Protein AF-A0A1B7N3U7-F1 (afdb_monomer_lite)

Structure (mmCIF, N/CA/C/O backbone):
data_AF-A0A1B7N3U7-F1
#
_entry.id   AF-A0A1B7N3U7-F1
#
loop_
_atom_site.group_PDB
_atom_site.id
_atom_site.type_symbol
_atom_site.label_atom_id
_atom_site.label_alt_id
_atom_site.label_comp_id
_atom_site.label_asym_id
_atom_site.label_entity_id
_atom_site.label_seq_id
_atom_site.pdbx_PDB_ins_code
_atom_site.Cartn_x
_atom_site.Cartn_y
_atom_site.Cartn_z
_atom_site.occupancy
_atom_site.B_iso_or_equiv
_atom_site.auth_seq_id
_atom_site.auth_comp_id
_atom_site.auth_asym_id
_atom_site.auth_atom_id
_atom_site.pdbx_PDB_model_num
ATOM 1 N N . MET A 1 1 ? -20.678 14.895 -24.751 1.00 50.34 1 MET A N 1
ATOM 2 C CA . MET A 1 1 ? -19.233 15.095 -25.017 1.00 50.34 1 MET A CA 1
ATOM 3 C C . MET A 1 1 ? -18.336 14.911 -23.778 1.00 50.34 1 MET A C 1
ATOM 5 O O . MET A 1 1 ? -17.216 14.457 -23.942 1.00 50.34 1 MET A O 1
ATOM 9 N N . LEU A 1 2 ? -18.814 15.131 -22.540 1.00 50.00 2 LEU A N 1
ATOM 10 C CA . LEU A 1 2 ? -18.046 14.886 -21.295 1.00 50.00 2 LEU A CA 1
ATOM 11 C C . LEU A 1 2 ? -17.820 13.399 -20.947 1.00 50.00 2 LEU A C 1
ATOM 13 O O . LEU A 1 2 ? -16.786 13.043 -20.393 1.00 50.00 2 LEU A O 1
ATOM 17 N N . ALA A 1 3 ? -18.751 12.510 -21.310 1.00 48.59 3 ALA A N 1
ATOM 18 C CA . ALA A 1 3 ? -18.651 11.084 -20.983 1.00 48.59 3 ALA A CA 1
ATOM 19 C C . ALA A 1 3 ? -17.492 10.360 -21.701 1.00 48.59 3 ALA A C 1
ATOM 21 O O . ALA A 1 3 ? -16.955 9.392 -21.172 1.00 48.59 3 ALA A O 1
ATOM 22 N N . ALA A 1 4 ? -17.079 10.828 -22.886 1.00 53.59 4 ALA A N 1
ATOM 23 C CA . ALA A 1 4 ? -15.960 10.245 -23.629 1.00 53.59 4 ALA A CA 1
ATOM 24 C C . ALA A 1 4 ? -14.599 10.637 -23.023 1.00 53.59 4 ALA A C 1
ATOM 26 O O . ALA A 1 4 ? -13.737 9.775 -22.884 1.00 53.59 4 ALA A O 1
ATOM 27 N N . LEU A 1 5 ? -14.440 11.891 -22.575 1.00 51.34 5 LEU A N 1
ATOM 28 C CA . LEU A 1 5 ? -13.245 12.336 -21.844 1.00 51.34 5 LEU A CA 1
ATOM 29 C C . LEU A 1 5 ? -13.172 11.737 -20.432 1.00 51.34 5 LEU A C 1
ATOM 31 O O . LEU A 1 5 ? -12.117 11.304 -19.990 1.00 51.34 5 LEU A O 1
ATOM 35 N N . ALA A 1 6 ? -14.296 11.644 -19.719 1.00 52.03 6 ALA A N 1
ATOM 36 C CA . ALA A 1 6 ? -14.312 10.987 -18.412 1.00 52.03 6 ALA A CA 1
ATOM 37 C C . ALA A 1 6 ? -13.951 9.491 -18.524 1.00 52.03 6 ALA A C 1
ATOM 39 O O . ALA A 1 6 ? -13.267 8.946 -17.655 1.00 52.03 6 ALA A O 1
ATOM 40 N N . ARG A 1 7 ? -14.352 8.829 -19.623 1.00 53.47 7 ARG A N 1
ATOM 41 C CA . ARG A 1 7 ? -13.934 7.455 -19.943 1.00 53.47 7 ARG A CA 1
ATOM 42 C C . ARG A 1 7 ? -12.440 7.352 -20.225 1.00 53.47 7 ARG A C 1
ATOM 44 O O . ARG A 1 7 ? -11.850 6.379 -19.771 1.00 53.47 7 ARG A O 1
ATOM 51 N N . THR A 1 8 ? -11.819 8.323 -20.899 1.00 53.91 8 THR A N 1
ATOM 52 C CA . THR A 1 8 ? -10.359 8.320 -21.068 1.00 53.91 8 THR A CA 1
ATOM 53 C C . THR A 1 8 ? -9.656 8.572 -19.737 1.00 53.91 8 THR A C 1
ATOM 55 O O . THR A 1 8 ? -8.782 7.793 -19.385 1.00 53.91 8 THR A O 1
ATOM 58 N N . CYS A 1 9 ? -10.091 9.532 -18.913 1.00 55.44 9 CYS A N 1
ATOM 59 C CA . CYS A 1 9 ? -9.531 9.742 -17.568 1.00 55.44 9 CYS A CA 1
ATOM 60 C C . CYS A 1 9 ? -9.623 8.490 -16.677 1.00 55.44 9 CYS A C 1
ATOM 62 O O . CYS A 1 9 ? -8.694 8.206 -15.923 1.00 55.44 9 CYS A O 1
ATOM 64 N N . ARG A 1 10 ? -10.704 7.704 -16.783 1.00 59.03 10 ARG A N 1
ATOM 65 C CA . ARG A 1 10 ? -10.826 6.417 -16.080 1.00 59.03 10 ARG A CA 1
ATOM 66 C C . ARG A 1 10 ? -9.948 5.327 -16.703 1.00 59.03 10 ARG A C 1
ATOM 68 O O . ARG A 1 10 ? -9.304 4.599 -15.959 1.00 59.03 10 ARG A O 1
ATOM 75 N N . ALA A 1 11 ? -9.875 5.256 -18.032 1.00 64.31 11 ALA A N 1
ATOM 76 C CA . ALA A 1 11 ? -9.010 4.316 -18.748 1.00 64.31 11 ALA A CA 1
ATOM 77 C C . ALA A 1 11 ? -7.513 4.594 -18.526 1.00 64.31 11 ALA A C 1
ATOM 79 O O . ALA A 1 11 ? -6.715 3.669 -18.584 1.00 64.31 11 ALA A O 1
ATOM 80 N N . PHE A 1 12 ? -7.132 5.839 -18.226 1.00 64.12 12 PHE A N 1
ATOM 81 C CA . PHE A 1 12 ? -5.772 6.205 -17.825 1.00 64.12 12 PHE A CA 1
ATOM 82 C C . PHE A 1 12 ? -5.513 5.998 -16.331 1.00 64.12 12 PHE A C 1
ATOM 84 O O . PHE A 1 12 ? -4.362 5.838 -15.937 1.00 64.12 12 PHE A O 1
ATOM 91 N N . LYS A 1 13 ? -6.557 5.967 -15.493 1.00 71.50 13 LYS A N 1
ATOM 92 C CA . LYS A 1 13 ? -6.416 5.816 -14.039 1.00 71.50 13 LYS A CA 1
ATOM 93 C C . LYS A 1 13 ? -5.778 4.480 -13.667 1.00 71.50 13 LYS A C 1
ATOM 95 O O . LYS A 1 13 ? -4.855 4.460 -12.864 1.00 71.50 13 LYS A O 1
ATOM 100 N N . GLU A 1 14 ? -6.253 3.382 -14.243 1.00 74.19 14 GLU A N 1
ATOM 101 C CA . GLU A 1 14 ? -5.734 2.041 -13.944 1.00 74.19 14 GLU A CA 1
ATOM 102 C C . GLU A 1 14 ? -4.262 1.853 -14.359 1.00 74.19 14 GLU A C 1
ATOM 104 O O . GLU A 1 14 ? -3.464 1.528 -13.482 1.00 74.19 14 GLU A O 1
ATOM 109 N N . PRO A 1 15 ? -3.835 2.151 -15.605 1.00 76.25 15 PRO A N 1
ATOM 110 C CA . PRO A 1 15 ? -2.427 2.030 -15.994 1.00 76.25 15 PRO A CA 1
ATOM 111 C C . PRO A 1 15 ? -1.514 3.054 -15.299 1.00 76.25 15 PRO A C 1
ATOM 113 O O . PRO A 1 15 ? -0.330 2.778 -15.079 1.00 76.25 15 PRO A O 1
ATOM 116 N N . ALA A 1 16 ? -2.036 4.227 -14.917 1.00 78.38 16 ALA A N 1
ATOM 117 C CA . ALA A 1 16 ? -1.291 5.187 -14.106 1.00 78.38 16 ALA A CA 1
ATOM 118 C C . ALA A 1 16 ? -1.066 4.665 -12.681 1.00 78.38 16 ALA A C 1
ATOM 120 O O . ALA A 1 16 ? 0.044 4.779 -12.168 1.00 78.38 16 ALA A O 1
ATOM 121 N N . LEU A 1 17 ? -2.080 4.047 -12.064 1.00 79.19 17 LEU A N 1
ATOM 122 C CA . LEU A 1 17 ? -1.938 3.382 -10.768 1.00 79.19 17 LEU A CA 1
ATOM 123 C C . LEU A 1 17 ? -0.986 2.190 -10.862 1.00 79.19 17 LEU A C 1
ATOM 125 O O . LEU A 1 17 ? -0.112 2.069 -10.011 1.00 79.19 17 LEU A O 1
ATOM 129 N N . ASP A 1 18 ? -1.073 1.363 -11.905 1.00 81.38 18 ASP A N 1
ATOM 130 C CA . ASP A 1 18 ? -0.090 0.296 -12.124 1.00 81.38 18 ASP A CA 1
ATOM 131 C C . ASP A 1 18 ? 1.327 0.853 -12.182 1.00 81.38 18 ASP A C 1
ATOM 133 O O . ASP A 1 18 ? 2.218 0.317 -11.540 1.00 81.38 18 ASP A O 1
ATOM 137 N N . THR A 1 19 ? 1.549 1.957 -12.894 1.00 81.19 19 THR A N 1
ATOM 138 C CA . THR A 1 19 ? 2.882 2.566 -12.995 1.00 81.19 19 THR A CA 1
ATOM 139 C C . THR A 1 19 ? 3.346 3.165 -11.665 1.00 81.19 19 THR A C 1
ATOM 141 O O . THR A 1 19 ? 4.497 2.958 -11.283 1.00 81.19 19 THR A O 1
ATOM 144 N N . LEU A 1 20 ? 2.457 3.857 -10.946 1.00 82.38 20 LEU A N 1
ATOM 145 C CA . LEU A 1 20 ? 2.748 4.490 -9.657 1.00 82.38 20 LEU A CA 1
ATOM 146 C C . LEU A 1 20 ? 3.080 3.456 -8.573 1.00 82.38 20 LEU A C 1
ATOM 148 O O . LEU A 1 20 ? 4.008 3.651 -7.795 1.00 82.38 20 LEU A O 1
ATOM 152 N N . TRP A 1 21 ? 2.334 2.351 -8.540 1.00 84.06 21 TRP A N 1
ATOM 153 C CA . TRP A 1 21 ? 2.470 1.304 -7.529 1.00 84.06 21 TRP A CA 1
ATOM 154 C C . TRP A 1 21 ? 3.439 0.191 -7.935 1.00 84.06 21 TRP A C 1
ATOM 156 O O . TRP A 1 21 ? 3.876 -0.566 -7.077 1.00 84.06 21 TRP A O 1
ATOM 166 N N . LYS A 1 22 ? 3.845 0.093 -9.210 1.00 84.94 22 LYS A N 1
ATOM 167 C CA . LYS A 1 22 ? 4.801 -0.926 -9.682 1.00 84.94 22 LYS A CA 1
ATOM 168 C C . LYS A 1 22 ? 6.117 -0.892 -8.913 1.00 84.94 22 LYS A C 1
ATOM 170 O O . LYS A 1 22 ? 6.657 -1.964 -8.633 1.00 84.94 22 LYS A O 1
ATOM 175 N N . ASN A 1 23 ? 6.631 0.301 -8.615 1.00 83.69 23 ASN A N 1
ATOM 176 C CA . ASN A 1 23 ? 7.865 0.496 -7.859 1.00 83.69 23 ASN A CA 1
ATOM 177 C C . ASN A 1 23 ? 7.630 1.472 -6.707 1.00 83.69 23 ASN A C 1
ATOM 179 O O . ASN A 1 23 ? 7.617 2.684 -6.923 1.00 83.69 23 ASN A O 1
ATOM 183 N N . ILE A 1 24 ? 7.467 0.941 -5.498 1.00 83.81 24 ILE A N 1
ATOM 184 C CA . ILE A 1 24 ? 7.247 1.752 -4.300 1.00 83.81 24 ILE A CA 1
ATOM 185 C C . ILE A 1 24 ? 8.504 1.842 -3.443 1.00 83.81 24 ILE A C 1
ATOM 187 O O . ILE A 1 24 ? 9.304 0.907 -3.367 1.00 83.81 24 ILE A O 1
ATOM 191 N N . TYR A 1 25 ? 8.653 2.983 -2.774 1.00 80.62 25 TYR A N 1
ATOM 192 C CA . TYR A 1 25 ? 9.719 3.217 -1.813 1.00 80.62 25 TYR A CA 1
ATOM 193 C C . TYR A 1 25 ? 9.135 3.256 -0.395 1.00 80.62 25 TYR A C 1
ATOM 195 O O . TYR A 1 25 ? 8.353 4.148 -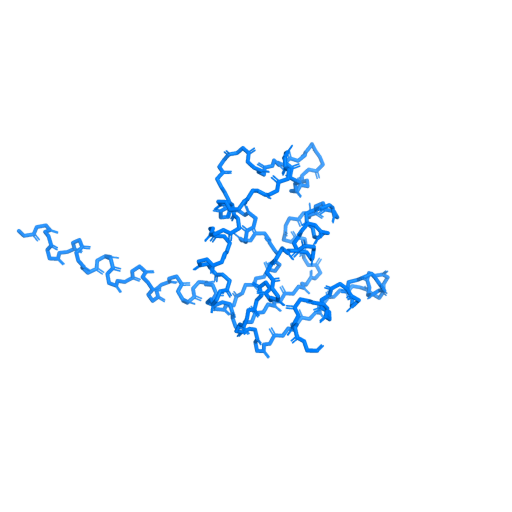0.062 1.00 80.62 25 TYR A O 1
ATOM 203 N N . GLY A 1 26 ? 9.500 2.276 0.431 1.00 77.38 26 GLY A N 1
ATOM 204 C CA . GLY A 1 26 ? 8.977 2.101 1.786 1.00 77.38 26 GLY A CA 1
ATOM 205 C C . GLY A 1 26 ? 7.486 1.736 1.847 1.00 77.38 26 GLY A C 1
ATOM 206 O O . GLY A 1 26 ? 6.834 1.485 0.837 1.00 77.38 26 GLY A O 1
ATOM 207 N N . PHE A 1 27 ? 6.936 1.710 3.065 1.00 75.31 27 PHE A N 1
ATOM 208 C CA . PHE A 1 27 ? 5.513 1.424 3.317 1.00 75.31 27 PHE A CA 1
ATOM 209 C C . PHE A 1 27 ? 4.643 2.685 3.407 1.00 75.31 27 PHE A C 1
ATOM 211 O O . PHE A 1 27 ? 3.422 2.587 3.500 1.00 75.31 27 PHE A O 1
ATOM 218 N N . GLU A 1 28 ? 5.249 3.873 3.349 1.00 76.69 28 GLU A N 1
ATOM 219 C CA . GLU A 1 28 ? 4.548 5.159 3.373 1.00 76.69 28 GLU A CA 1
ATOM 220 C C . GLU A 1 28 ? 3.398 5.259 2.352 1.00 76.69 28 GLU A C 1
ATOM 222 O O . GLU A 1 28 ? 2.315 5.679 2.766 1.00 76.69 28 GLU A O 1
ATOM 227 N N . PRO A 1 29 ? 3.545 4.854 1.070 1.00 77.75 29 PRO A N 1
ATOM 228 C CA . PRO A 1 29 ? 2.438 4.943 0.117 1.00 77.75 29 PRO A CA 1
ATOM 229 C C . PRO A 1 29 ? 1.266 4.032 0.496 1.00 77.75 29 PRO A C 1
ATOM 231 O O . PRO A 1 29 ? 0.117 4.457 0.407 1.00 77.75 29 PRO A O 1
ATOM 234 N N . LEU A 1 30 ? 1.537 2.818 0.993 1.00 79.19 30 LEU A N 1
ATOM 235 C CA . LEU A 1 30 ? 0.499 1.887 1.453 1.00 79.19 30 LEU A CA 1
ATOM 236 C C . LEU A 1 30 ? -0.273 2.468 2.635 1.00 79.19 30 LEU A C 1
ATOM 238 O O . LEU A 1 30 ? -1.501 2.492 2.636 1.00 79.19 30 LEU A O 1
ATOM 242 N N . ILE A 1 31 ? 0.452 3.010 3.607 1.00 78.75 31 ILE A N 1
ATOM 243 C CA . ILE A 1 31 ? -0.127 3.627 4.797 1.00 78.75 31 ILE A CA 1
ATOM 244 C C . ILE A 1 31 ? -0.917 4.888 4.411 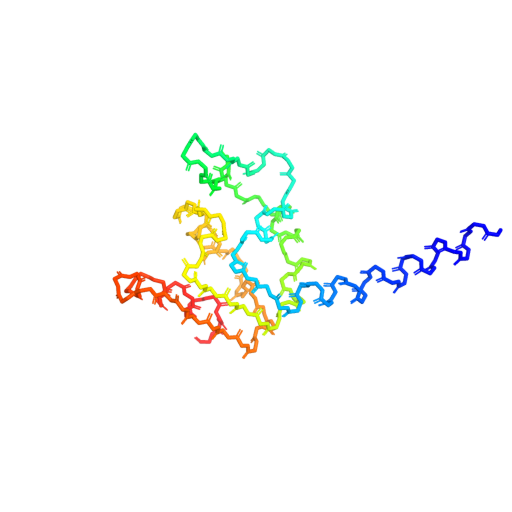1.00 78.75 31 ILE A C 1
ATOM 246 O O . ILE A 1 31 ? -2.026 5.092 4.887 1.00 78.75 31 ILE A O 1
ATOM 250 N N . SER A 1 32 ? -0.398 5.705 3.495 1.00 78.25 32 SER A N 1
ATOM 251 C CA . SER A 1 32 ? -1.065 6.932 3.034 1.00 78.25 32 SER A CA 1
ATOM 252 C C . SER A 1 32 ? -2.308 6.670 2.178 1.00 78.25 32 SER A C 1
ATOM 254 O O . SER A 1 32 ? -3.120 7.572 2.000 1.00 78.25 32 SER A O 1
ATOM 256 N N . SER A 1 33 ? -2.470 5.455 1.644 1.00 81.25 33 SER A N 1
ATOM 257 C CA . SER A 1 33 ? -3.671 5.055 0.897 1.00 81.25 33 SER A CA 1
ATOM 258 C C . SER A 1 33 ? -4.866 4.703 1.789 1.00 81.25 33 SER A C 1
ATOM 260 O O . SER A 1 33 ? -5.987 4.581 1.294 1.00 81.25 33 SER A O 1
ATOM 262 N N . LEU A 1 34 ? -4.637 4.545 3.097 1.00 82.62 34 LEU A N 1
ATOM 263 C CA . LEU A 1 34 ? -5.681 4.252 4.070 1.00 82.62 34 LEU A CA 1
ATOM 264 C C . LEU A 1 34 ? -6.561 5.481 4.338 1.00 82.62 34 LEU A C 1
ATOM 266 O O . LEU A 1 34 ? -6.089 6.616 4.247 1.00 82.62 34 LEU A O 1
ATOM 270 N N . PRO A 1 35 ? -7.841 5.273 4.692 1.00 79.19 35 PRO A N 1
ATOM 271 C CA . PRO A 1 35 ? -8.755 6.371 4.962 1.00 79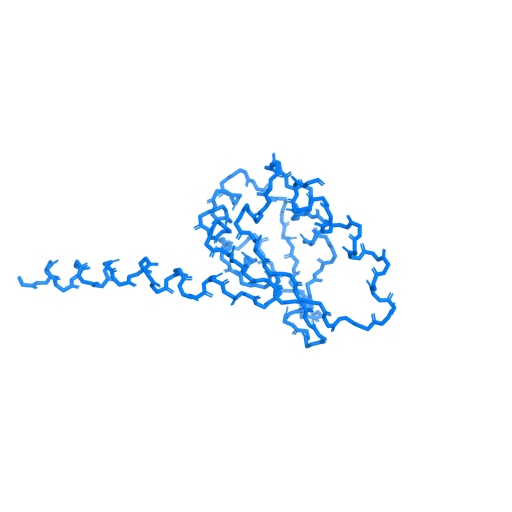.19 35 PRO A CA 1
ATOM 272 C C . PRO A 1 35 ? -8.291 7.228 6.146 1.00 79.19 35 PRO A C 1
ATOM 274 O O . PRO A 1 35 ? -7.664 6.749 7.101 1.00 79.19 35 PRO A O 1
ATOM 277 N N . GLU A 1 36 ? -8.640 8.514 6.080 1.00 74.88 36 GLU A N 1
ATOM 278 C CA . GLU A 1 36 ? -8.327 9.489 7.120 1.00 74.88 36 GLU A CA 1
ATOM 279 C C . GLU A 1 36 ? -8.863 9.006 8.476 1.00 74.88 36 GLU A C 1
ATOM 281 O O . GLU A 1 36 ? -10.006 8.563 8.598 1.00 74.88 36 GLU A O 1
ATOM 286 N N . GLY A 1 37 ? -8.003 9.028 9.494 1.00 76.38 37 GLY A N 1
ATOM 287 C CA . GLY A 1 37 ? -8.330 8.540 10.832 1.00 76.38 37 GLY A CA 1
ATOM 288 C C . GLY A 1 37 ? -7.866 7.118 11.143 1.00 76.38 37 GLY A C 1
ATOM 289 O O . GLY A 1 37 ? -7.961 6.736 12.305 1.00 76.38 37 GLY A O 1
ATOM 290 N N . VAL A 1 38 ? -7.317 6.357 10.185 1.00 83.44 38 VAL A N 1
ATOM 291 C CA . VAL A 1 38 ? -6.599 5.084 10.452 1.00 83.44 38 VAL A CA 1
ATOM 292 C C . VAL A 1 38 ? -5.120 5.326 10.750 1.00 83.44 38 VAL A C 1
ATOM 294 O O . VAL A 1 38 ? -4.516 4.646 11.579 1.00 83.44 38 VAL A O 1
ATOM 297 N N . VAL A 1 39 ? -4.544 6.331 10.098 1.00 83.19 39 VAL A N 1
ATOM 298 C CA . VAL A 1 39 ? -3.139 6.706 10.234 1.00 83.19 39 VAL A CA 1
ATOM 299 C C . VAL A 1 39 ? -3.066 8.093 10.839 1.00 83.19 39 VAL A C 1
ATOM 301 O O . VAL A 1 39 ? -3.776 9.005 10.415 1.00 83.19 39 VAL A O 1
ATOM 304 N N . LYS A 1 40 ? -2.182 8.265 11.818 1.00 84.56 40 LYS A N 1
ATOM 305 C CA . LYS A 1 40 ? -1.819 9.575 12.352 1.00 84.56 40 LYS A CA 1
ATOM 306 C C . LYS A 1 40 ? -0.318 9.780 12.274 1.00 84.56 40 LYS A C 1
ATOM 308 O O . LYS A 1 40 ? 0.465 8.838 12.390 1.00 84.56 40 LYS A O 1
ATOM 313 N N . ARG A 1 41 ? 0.078 11.041 12.140 1.00 83.06 41 ARG A N 1
ATOM 314 C CA . ARG A 1 41 ? 1.461 11.453 12.350 1.00 83.06 41 ARG A CA 1
ATOM 315 C C . ARG A 1 41 ? 1.644 11.817 13.825 1.00 83.06 41 ARG A C 1
ATOM 317 O O . ARG A 1 41 ? 0.862 12.598 14.362 1.00 83.06 41 ARG A O 1
ATOM 324 N N . THR A 1 42 ? 2.624 11.224 14.495 1.00 80.25 42 THR A N 1
ATOM 325 C CA . THR A 1 42 ? 2.980 11.576 15.874 1.00 80.25 42 THR A CA 1
ATOM 326 C C . THR A 1 42 ? 3.671 12.938 15.916 1.00 80.25 42 THR A C 1
ATOM 328 O O . THR A 1 42 ? 4.100 13.470 14.891 1.00 80.25 42 THR A O 1
ATOM 331 N N . THR A 1 43 ? 3.822 13.493 17.118 1.00 78.50 43 THR A N 1
ATOM 332 C CA . THR A 1 43 ? 4.584 14.730 17.360 1.00 78.50 43 THR A CA 1
ATOM 333 C C . THR A 1 43 ? 6.051 14.614 16.932 1.00 78.50 43 THR A C 1
ATOM 335 O O . THR A 1 43 ? 6.652 15.608 16.546 1.00 78.50 43 THR A O 1
ATOM 338 N N . GLU A 1 44 ? 6.607 13.399 16.920 1.00 77.50 44 GLU A N 1
ATOM 339 C CA . GLU A 1 44 ? 7.951 13.083 16.410 1.00 77.50 44 GLU A CA 1
ATOM 340 C C . GLU A 1 44 ? 8.010 12.960 14.874 1.00 77.50 44 GLU A C 1
ATOM 342 O O . GLU A 1 44 ? 9.038 12.582 14.312 1.00 77.50 44 GLU A O 1
ATOM 347 N N . GLY A 1 45 ? 6.901 13.211 14.173 1.00 74.19 45 GLY A N 1
ATOM 348 C CA . GLY A 1 45 ? 6.809 13.037 12.726 1.00 74.19 45 GLY A CA 1
ATOM 349 C C . GLY A 1 45 ? 6.668 11.579 12.280 1.00 74.19 45 GLY A C 1
ATOM 350 O O . GLY A 1 45 ? 6.796 11.310 11.084 1.00 74.19 45 GLY A O 1
ATOM 351 N N . LYS A 1 46 ? 6.396 10.640 13.201 1.00 79.12 46 LYS A N 1
ATOM 352 C CA . LYS A 1 46 ? 6.249 9.219 12.864 1.00 79.12 46 LYS A CA 1
ATOM 353 C C . LYS A 1 46 ? 4.859 8.881 12.347 1.00 79.12 46 LYS A C 1
ATOM 355 O O . LYS A 1 46 ? 3.882 9.357 12.911 1.00 79.12 46 LYS A O 1
ATOM 360 N N . LEU A 1 47 ? 4.737 8.044 11.319 1.00 79.75 47 LEU A N 1
ATOM 361 C CA . LEU A 1 47 ? 3.431 7.515 10.905 1.00 79.75 47 LEU A CA 1
ATOM 362 C C . LEU A 1 47 ? 3.080 6.304 11.767 1.00 79.75 47 LEU A C 1
ATOM 364 O O . LEU A 1 47 ? 3.813 5.320 11.764 1.00 79.75 47 LEU A O 1
ATOM 368 N N . THR A 1 48 ? 1.965 6.375 12.489 1.00 84.44 48 THR A N 1
ATOM 369 C CA . THR A 1 48 ? 1.478 5.304 13.365 1.00 84.44 48 THR A CA 1
ATOM 370 C C . THR A 1 48 ? -0.008 5.042 13.129 1.00 84.44 48 THR A C 1
ATOM 372 O O . THR A 1 48 ? -0.740 5.914 12.651 1.00 84.44 48 THR A O 1
ATOM 375 N N . LEU A 1 49 ? -0.465 3.838 13.465 1.00 83.38 49 LEU A N 1
ATOM 376 C CA . LEU A 1 49 ? -1.873 3.463 13.368 1.00 83.38 49 LEU A CA 1
ATOM 377 C C . LEU A 1 49 ? -2.637 3.987 14.592 1.00 83.38 49 LEU A C 1
ATOM 379 O O . LEU A 1 49 ? -2.202 3.838 15.734 1.00 83.38 49 LEU A O 1
ATOM 383 N N . THR A 1 50 ? -3.786 4.618 14.370 1.00 85.56 50 THR A N 1
ATOM 384 C CA . THR A 1 50 ? -4.698 5.057 15.444 1.00 85.56 50 THR A CA 1
ATOM 385 C C . THR A 1 50 ? -5.499 3.893 16.019 1.00 85.56 50 THR A C 1
ATOM 387 O O . THR A 1 50 ? -5.824 3.897 17.205 1.00 85.56 50 THR A O 1
ATOM 390 N N . ARG A 1 51 ? -5.812 2.907 15.172 1.00 83.75 51 ARG A N 1
ATOM 391 C CA . ARG A 1 51 ? -6.575 1.697 15.475 1.00 83.75 51 ARG A CA 1
ATOM 392 C C . ARG A 1 51 ? -6.015 0.504 14.688 1.00 83.75 51 ARG A C 1
ATOM 394 O O . ARG A 1 51 ? -5.356 0.717 13.670 1.00 83.75 51 ARG A O 1
ATOM 401 N N . PRO A 1 52 ? -6.299 -0.741 15.106 1.00 81.50 52 PRO A N 1
ATOM 402 C CA . PRO A 1 52 ? -6.004 -1.921 14.298 1.00 81.50 52 PRO A CA 1
ATOM 403 C C . PRO A 1 52 ? -6.689 -1.854 12.925 1.00 81.50 52 PRO A C 1
ATOM 405 O O . PRO A 1 52 ? -7.827 -1.384 12.821 1.00 81.50 52 PRO A O 1
ATOM 408 N N . LEU A 1 53 ? -6.004 -2.346 11.888 1.00 81.88 53 LEU A N 1
ATOM 409 C CA . LEU A 1 53 ? -6.545 -2.427 10.530 1.00 81.88 53 LEU A CA 1
ATOM 410 C C . LEU A 1 53 ? -7.729 -3.397 10.499 1.00 81.88 53 LEU A C 1
ATOM 412 O O . LEU A 1 53 ? -7.600 -4.571 10.852 1.00 81.88 53 LEU A O 1
ATOM 416 N N . SER A 1 54 ? -8.887 -2.898 10.078 1.00 84.56 54 SER A N 1
ATOM 417 C CA . SER A 1 54 ? -10.073 -3.720 9.845 1.00 84.56 54 SER A CA 1
ATOM 418 C C . SER A 1 54 ? -10.020 -4.387 8.471 1.00 84.56 54 SER A C 1
ATOM 420 O O . SER A 1 54 ? -9.248 -3.981 7.606 1.00 84.56 54 SER A O 1
ATOM 422 N N . LEU A 1 55 ? -10.873 -5.387 8.229 1.00 81.88 55 LEU A N 1
ATOM 423 C CA . LEU A 1 55 ? -10.961 -6.062 6.925 1.00 81.88 55 LEU A CA 1
ATOM 424 C C . LEU A 1 55 ? -11.187 -5.081 5.759 1.00 81.88 55 LEU A C 1
ATOM 426 O O . LEU A 1 55 ? -10.620 -5.258 4.6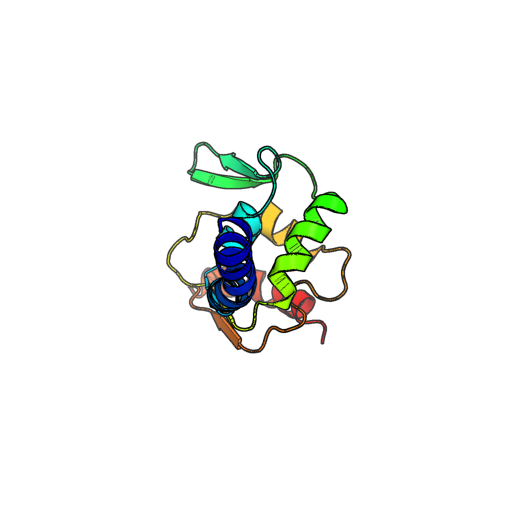87 1.00 81.88 55 LEU A O 1
ATOM 430 N N . SER A 1 56 ? -11.955 -4.010 5.973 1.00 84.12 56 SER A N 1
ATOM 431 C CA . SER A 1 56 ? -12.165 -2.968 4.962 1.00 84.12 56 SER A CA 1
ATOM 432 C C . SER A 1 56 ? -10.887 -2.193 4.634 1.00 84.12 56 SER A C 1
ATOM 434 O O . SER A 1 56 ? -10.665 -1.851 3.478 1.00 84.12 56 SER A O 1
ATOM 436 N N . ASP A 1 57 ? -10.038 -1.944 5.634 1.00 85.81 57 ASP A N 1
ATOM 437 C CA . ASP A 1 57 ? -8.748 -1.274 5.445 1.00 85.81 57 ASP A CA 1
ATOM 438 C C . ASP A 1 57 ? -7.786 -2.191 4.671 1.00 85.81 57 ASP A C 1
ATOM 440 O O . ASP A 1 57 ? -7.112 -1.755 3.736 1.00 85.81 57 ASP A O 1
ATOM 444 N N . TRP A 1 58 ? -7.796 -3.488 4.993 1.00 83.00 58 TRP A N 1
ATOM 445 C CA . TRP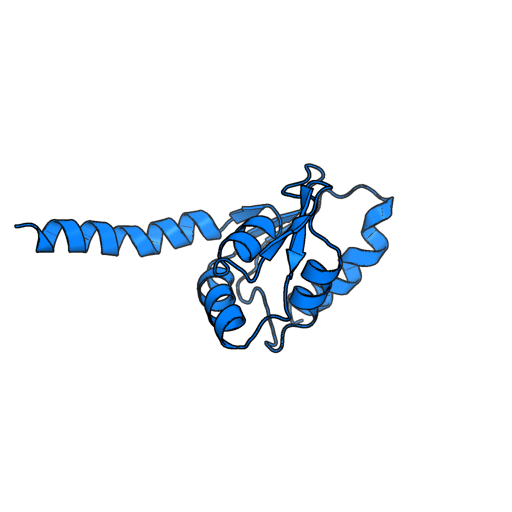 A 1 58 ? -7.045 -4.507 4.259 1.00 83.00 58 TRP A CA 1
ATOM 446 C C . TRP A 1 58 ? -7.480 -4.630 2.798 1.00 83.00 58 TRP A C 1
ATOM 448 O O . TRP A 1 58 ? -6.619 -4.727 1.932 1.00 83.00 58 TRP A O 1
ATOM 458 N N . ASN A 1 59 ? -8.777 -4.537 2.496 1.00 83.69 59 ASN A N 1
ATOM 459 C CA . ASN A 1 59 ? -9.268 -4.542 1.113 1.00 83.69 59 ASN A CA 1
ATOM 460 C C . ASN A 1 59 ? -8.773 -3.338 0.297 1.00 83.69 59 ASN A C 1
ATOM 462 O O . ASN A 1 59 ? -8.666 -3.425 -0.925 1.00 83.69 59 ASN A O 1
ATOM 466 N N . ILE A 1 60 ? -8.507 -2.196 0.939 1.00 85.25 60 ILE A N 1
ATOM 467 C CA . ILE A 1 60 ? -7.921 -1.028 0.266 1.00 85.25 60 ILE A CA 1
ATOM 468 C C . ILE A 1 60 ? -6.446 -1.294 -0.020 1.00 85.25 60 ILE A C 1
ATOM 470 O O . ILE A 1 60 ? -5.990 -1.062 -1.134 1.00 85.25 60 ILE A O 1
ATOM 474 N N . ILE A 1 61 ? -5.719 -1.831 0.960 1.00 83.00 61 ILE A N 1
ATOM 475 C CA . ILE A 1 61 ? -4.319 -2.228 0.795 1.00 83.00 61 ILE A CA 1
ATOM 476 C C . ILE A 1 61 ? -4.191 -3.248 -0.349 1.00 83.00 61 ILE A C 1
ATOM 478 O O . ILE A 1 61 ? -3.398 -3.034 -1.263 1.00 83.00 61 ILE A O 1
ATOM 482 N N . ASP A 1 62 ? -5.028 -4.286 -0.367 1.00 82.69 62 ASP A N 1
ATOM 483 C CA . ASP A 1 62 ? -5.020 -5.357 -1.375 1.00 82.69 62 ASP A CA 1
ATOM 484 C C . ASP A 1 62 ? -5.234 -4.844 -2.817 1.00 82.69 62 ASP A C 1
ATOM 486 O O . ASP A 1 62 ? -4.570 -5.272 -3.769 1.00 82.69 62 ASP A O 1
ATOM 490 N N . GLN A 1 63 ? -6.080 -3.819 -2.985 1.00 82.44 63 GLN A N 1
ATOM 491 C CA . GLN A 1 63 ? -6.302 -3.152 -4.277 1.00 82.44 63 GLN A CA 1
ATOM 492 C C . GLN A 1 63 ? -5.048 -2.489 -4.861 1.00 82.44 63 GLN A C 1
ATOM 494 O O . GLN A 1 63 ? -4.989 -2.249 -6.073 1.00 82.44 63 GLN A O 1
ATOM 499 N N . TYR A 1 64 ? -4.056 -2.175 -4.032 1.00 81.81 64 TYR A N 1
ATOM 500 C CA . TYR A 1 64 ? -2.797 -1.586 -4.479 1.00 81.81 64 TYR A CA 1
ATOM 501 C C . TYR A 1 64 ? -1.654 -2.592 -4.444 1.00 81.81 64 TYR A C 1
ATOM 503 O O . TYR A 1 64 ? -0.786 -2.559 -5.319 1.00 81.81 64 TYR A O 1
ATOM 511 N N . THR A 1 65 ? -1.650 -3.520 -3.488 1.00 82.19 65 THR A N 1
ATOM 512 C CA . THR A 1 65 ? -0.508 -4.409 -3.289 1.00 82.19 65 THR A CA 1
ATOM 513 C C . THR A 1 65 ? -0.293 -5.410 -4.407 1.00 82.19 65 THR A C 1
ATOM 515 O O . THR A 1 65 ? 0.856 -5.701 -4.739 1.00 82.19 65 THR A O 1
ATOM 518 N N . HIS A 1 66 ? -1.354 -5.874 -5.068 1.00 83.06 66 HIS A N 1
ATOM 519 C CA . HIS A 1 66 ? -1.213 -6.745 -6.238 1.00 83.06 66 HIS A CA 1
ATOM 520 C C . HIS A 1 66 ? -0.498 -6.061 -7.417 1.00 83.06 66 HIS A C 1
ATOM 522 O O . HIS A 1 66 ? -0.008 -6.745 -8.317 1.00 83.06 66 HIS A O 1
ATOM 528 N N . ARG A 1 67 ? -0.422 -4.726 -7.438 1.00 84.81 67 ARG A N 1
ATOM 529 C CA . ARG A 1 67 ? 0.258 -3.956 -8.492 1.00 84.81 67 ARG A CA 1
ATOM 530 C C . ARG A 1 67 ? 1.750 -3.793 -8.216 1.00 84.81 67 ARG A C 1
ATOM 532 O O . ARG A 1 67 ? 2.523 -3.548 -9.145 1.00 84.81 67 ARG A O 1
ATOM 539 N N . ILE A 1 68 ? 2.162 -3.962 -6.960 1.00 87.00 68 ILE A N 1
ATOM 540 C CA . ILE A 1 68 ? 3.545 -3.795 -6.526 1.00 87.00 68 ILE A CA 1
ATOM 541 C C . ILE A 1 68 ? 4.389 -4.948 -7.054 1.00 87.00 68 ILE A C 1
ATOM 543 O O . ILE A 1 68 ? 4.138 -6.115 -6.766 1.00 87.00 68 ILE A O 1
ATOM 547 N N . ARG A 1 69 ? 5.422 -4.600 -7.825 1.00 86.56 69 ARG A N 1
ATOM 548 C CA . ARG A 1 69 ? 6.410 -5.555 -8.348 1.00 86.56 69 ARG A CA 1
ATOM 549 C C . ARG A 1 69 ? 7.794 -5.330 -7.769 1.00 86.56 69 ARG A C 1
ATOM 551 O O . ARG A 1 69 ? 8.589 -6.262 -7.743 1.00 86.56 69 ARG A O 1
ATOM 558 N N . SER A 1 70 ? 8.084 -4.112 -7.336 1.00 83.75 70 SER A N 1
ATOM 559 C CA . SER A 1 70 ? 9.360 -3.735 -6.753 1.00 83.75 70 SER A CA 1
ATOM 560 C C . SER A 1 70 ? 9.124 -2.894 -5.505 1.00 83.75 70 SER A C 1
ATOM 562 O O . SER A 1 70 ? 8.377 -1.912 -5.546 1.00 83.75 70 SER A O 1
ATOM 564 N N . LEU A 1 71 ? 9.737 -3.304 -4.400 1.00 82.94 71 LEU A N 1
ATOM 565 C CA . LEU A 1 71 ? 9.735 -2.580 -3.135 1.00 82.94 71 LEU A CA 1
ATOM 566 C C . LEU A 1 71 ? 11.178 -2.244 -2.778 1.00 82.94 71 LEU A C 1
ATOM 568 O O . LEU A 1 71 ? 11.986 -3.139 -2.531 1.00 82.94 71 LEU A O 1
ATOM 572 N N . THR A 1 72 ? 11.479 -0.953 -2.704 1.00 79.56 72 THR A N 1
ATOM 573 C CA . THR A 1 72 ? 12.770 -0.466 -2.221 1.00 79.56 72 THR A CA 1
ATOM 574 C C . THR A 1 72 ? 12.594 0.097 -0.817 1.00 79.56 72 THR A C 1
ATOM 576 O O . THR A 1 72 ? 11.802 1.009 -0.604 1.00 79.56 72 THR A O 1
ATOM 579 N N . ILE A 1 73 ? 13.339 -0.415 0.159 1.00 73.62 73 ILE A N 1
ATOM 580 C CA . ILE A 1 73 ? 13.409 0.159 1.509 1.00 73.62 73 ILE A CA 1
ATOM 581 C C . ILE A 1 73 ? 14.824 0.680 1.699 1.00 73.62 73 ILE A C 1
ATOM 583 O O . ILE A 1 73 ? 15.766 -0.102 1.812 1.00 73.62 73 ILE A O 1
ATOM 587 N N . GLY A 1 74 ? 14.995 1.999 1.692 1.00 67.69 74 GLY A N 1
ATOM 588 C CA . GLY A 1 74 ? 16.315 2.610 1.804 1.00 67.69 74 GLY A CA 1
ATOM 589 C C . GLY A 1 74 ? 16.519 3.470 3.045 1.00 67.69 74 GLY A C 1
ATOM 590 O O . GLY A 1 74 ? 15.622 3.673 3.856 1.00 67.69 74 GLY A O 1
ATOM 591 N N . TYR A 1 75 ? 17.738 3.999 3.158 1.00 53.59 75 TYR A N 1
ATOM 592 C CA . TYR A 1 75 ? 18.232 4.777 4.298 1.00 53.59 75 TYR A CA 1
ATOM 593 C C . TYR A 1 75 ? 17.521 6.124 4.500 1.00 53.59 75 TYR A C 1
ATOM 595 O O . TYR A 1 75 ? 17.527 6.678 5.599 1.00 53.59 75 TYR A O 1
ATOM 603 N N . ARG A 1 76 ? 16.923 6.691 3.442 1.00 54.88 76 ARG A N 1
ATOM 604 C CA . ARG A 1 76 ? 16.138 7.925 3.571 1.00 54.88 76 ARG A CA 1
ATOM 605 C C . ARG A 1 76 ? 14.848 7.589 4.324 1.00 54.88 76 ARG A C 1
ATOM 607 O O . ARG A 1 76 ? 14.140 6.701 3.850 1.00 54.88 76 ARG A O 1
ATOM 614 N N . PRO A 1 77 ? 14.522 8.285 5.430 1.00 52.59 77 PRO A N 1
ATOM 615 C CA . PRO A 1 77 ? 13.270 8.070 6.140 1.00 52.59 77 PRO A CA 1
ATOM 616 C C . PRO A 1 77 ? 12.114 8.537 5.248 1.00 52.59 77 PRO A C 1
ATOM 618 O O . PRO A 1 77 ? 11.736 9.706 5.269 1.00 52.59 77 PRO A O 1
ATOM 621 N N . SER A 1 78 ? 11.576 7.643 4.419 1.00 56.00 78 SER A N 1
ATOM 622 C CA . SER A 1 78 ? 10.252 7.800 3.811 1.00 56.00 78 SER A CA 1
ATOM 623 C C . SER A 1 78 ? 9.234 7.612 4.928 1.00 56.00 78 SER A C 1
ATOM 625 O O . SER A 1 78 ? 8.818 6.486 5.199 1.00 56.00 78 SER A O 1
ATOM 627 N N . ALA A 1 79 ? 8.996 8.701 5.656 1.00 56.66 79 ALA A N 1
ATOM 628 C CA . ALA A 1 79 ? 8.407 8.748 6.984 1.00 56.66 79 ALA A CA 1
ATOM 629 C C . ALA A 1 79 ? 9.127 7.873 8.014 1.00 56.66 79 ALA A C 1
ATOM 631 O O . ALA A 1 79 ? 9.569 6.751 7.789 1.00 56.66 79 ALA A O 1
ATOM 632 N N . ASN A 1 80 ? 9.218 8.396 9.225 1.00 70.12 80 ASN A N 1
ATOM 633 C CA . ASN A 1 80 ? 9.621 7.605 10.371 1.00 70.12 80 ASN A CA 1
ATOM 634 C C . ASN A 1 80 ? 8.432 6.675 10.702 1.00 70.12 80 ASN A C 1
ATOM 636 O O . ASN A 1 80 ? 7.511 7.068 11.400 1.00 70.12 80 ASN A O 1
ATOM 640 N N . ILE A 1 81 ? 8.315 5.509 10.072 1.00 71.75 81 ILE A N 1
ATOM 641 C CA . ILE A 1 81 ? 7.152 4.631 10.284 1.00 71.75 81 ILE A CA 1
ATOM 642 C C . ILE A 1 81 ? 7.311 3.949 11.643 1.00 71.75 81 ILE A C 1
ATOM 644 O O . ILE A 1 81 ? 8.362 3.388 11.945 1.00 71.75 81 ILE A O 1
ATOM 648 N N . ASP A 1 82 ? 6.273 4.026 12.469 1.00 75.44 82 ASP A N 1
ATOM 649 C CA . ASP A 1 82 ? 6.235 3.377 13.775 1.00 75.44 82 ASP A CA 1
ATOM 650 C C . ASP A 1 82 ? 6.306 1.851 13.603 1.00 75.44 82 ASP A C 1
ATOM 652 O O . ASP A 1 82 ? 5.656 1.272 12.725 1.00 75.44 82 ASP A O 1
ATOM 656 N N . GLU A 1 83 ? 7.106 1.193 14.443 1.00 72.81 83 GLU A N 1
ATOM 657 C CA . GLU A 1 83 ? 7.325 -0.256 14.407 1.00 72.81 83 GLU A CA 1
ATOM 658 C C . GLU A 1 83 ? 6.014 -1.050 14.452 1.00 72.81 83 GLU A C 1
ATOM 660 O O . GLU A 1 83 ? 5.895 -2.095 13.809 1.00 72.81 83 GLU A O 1
ATOM 665 N N . ARG A 1 84 ? 4.988 -0.516 15.127 1.00 73.12 84 ARG A N 1
ATOM 666 C CA . ARG A 1 84 ? 3.668 -1.146 15.233 1.00 73.12 84 ARG A CA 1
ATOM 667 C C . ARG A 1 84 ? 2.953 -1.240 13.896 1.00 73.12 84 ARG A C 1
ATOM 669 O O . ARG A 1 84 ? 2.181 -2.171 13.684 1.00 73.12 84 ARG A O 1
ATOM 676 N N . VAL A 1 85 ? 3.197 -0.294 12.991 1.00 75.44 85 VAL A N 1
ATOM 677 C CA . VAL A 1 85 ? 2.606 -0.329 11.648 1.00 75.44 85 VAL A CA 1
ATOM 678 C C . VAL A 1 85 ? 3.240 -1.439 10.831 1.00 75.44 85 VAL A C 1
ATOM 680 O O . VAL A 1 85 ? 2.533 -2.212 10.194 1.00 75.44 85 VAL A O 1
ATOM 683 N N . VAL A 1 86 ? 4.567 -1.556 10.899 1.00 73.69 86 VAL A N 1
ATOM 684 C CA . VAL A 1 86 ? 5.299 -2.638 10.233 1.00 73.69 86 VAL A CA 1
ATOM 685 C C . VAL A 1 86 ? 4.847 -3.988 10.785 1.00 73.69 86 VAL A C 1
ATOM 687 O O . VAL A 1 86 ? 4.535 -4.887 10.011 1.00 73.69 86 VAL A O 1
ATOM 690 N N . GLN A 1 87 ? 4.719 -4.112 12.106 1.00 73.81 87 GLN A N 1
ATOM 691 C CA . GLN A 1 87 ? 4.231 -5.331 12.744 1.00 73.81 87 GLN A CA 1
ATOM 692 C C . GLN A 1 87 ? 2.808 -5.689 12.293 1.00 73.81 87 GLN A C 1
ATOM 694 O O . GLN A 1 87 ? 2.554 -6.836 11.939 1.00 73.81 87 GLN A O 1
ATOM 699 N N . ALA A 1 88 ? 1.890 -4.720 12.243 1.00 76.81 88 ALA A N 1
ATOM 700 C CA . ALA A 1 88 ? 0.527 -4.950 11.767 1.00 76.81 88 ALA A CA 1
ATOM 701 C C . ALA A 1 88 ? 0.487 -5.399 10.298 1.00 76.81 88 ALA A C 1
ATOM 703 O O . ALA A 1 88 ? -0.305 -6.272 9.953 1.00 76.81 88 ALA A O 1
ATOM 704 N N . LEU A 1 89 ? 1.357 -4.837 9.450 1.00 74.12 89 LEU A N 1
ATOM 705 C CA . LEU A 1 89 ? 1.497 -5.233 8.047 1.00 74.12 89 LEU A CA 1
ATOM 706 C C . LEU A 1 89 ? 2.005 -6.672 7.901 1.00 74.12 89 LEU A C 1
ATOM 708 O O . LEU A 1 89 ? 1.527 -7.397 7.034 1.00 74.12 89 LEU A O 1
ATOM 712 N N . VAL A 1 90 ? 2.935 -7.093 8.760 1.00 68.62 90 VAL A N 1
ATOM 713 C CA . VAL A 1 90 ? 3.494 -8.455 8.764 1.00 68.62 90 VAL A CA 1
ATOM 714 C C . VAL A 1 90 ? 2.501 -9.473 9.316 1.00 68.62 90 VAL A C 1
ATOM 716 O O . VAL A 1 90 ? 2.396 -10.578 8.797 1.00 68.62 90 VAL A O 1
ATOM 719 N N . CYS A 1 91 ? 1.727 -9.096 10.331 1.00 70.56 91 CYS A N 1
ATOM 720 C CA . CYS A 1 91 ? 0.649 -9.913 10.885 1.00 70.56 91 CYS A CA 1
ATOM 721 C C . CYS A 1 91 ? -0.637 -9.849 10.042 1.00 70.56 91 CYS A C 1
ATOM 723 O O . CYS A 1 91 ? -1.732 -10.020 10.581 1.00 70.56 91 CYS A O 1
ATOM 725 N N . THR A 1 92 ? -0.520 -9.567 8.740 1.00 70.94 92 THR A N 1
ATOM 726 C CA . THR A 1 92 ? -1.665 -9.513 7.833 1.00 70.94 92 THR A CA 1
ATOM 727 C C . THR A 1 92 ? -2.456 -10.828 7.874 1.00 70.94 92 THR A C 1
ATOM 729 O O . THR A 1 92 ? -1.864 -11.907 7.918 1.00 70.94 92 THR A O 1
ATOM 732 N N . PRO A 1 93 ? -3.799 -10.773 7.852 1.00 65.06 93 PRO A N 1
ATOM 733 C CA . PRO A 1 93 ? -4.629 -11.971 7.761 1.00 65.06 93 PRO A CA 1
ATOM 734 C C . PRO A 1 93 ? -4.541 -12.661 6.387 1.00 65.06 93 PRO A C 1
ATOM 736 O O . PRO A 1 93 ? -5.043 -13.774 6.239 1.00 65.06 93 PRO A O 1
ATOM 739 N N . SER A 1 94 ? -3.939 -12.017 5.380 1.00 64.00 94 SER A N 1
ATOM 740 C CA . SER A 1 94 ? -3.739 -12.581 4.041 1.00 64.00 94 SER A CA 1
ATOM 741 C C . SER A 1 94 ? -2.387 -13.291 3.932 1.00 64.00 94 SER A C 1
ATOM 743 O O . SER A 1 94 ? -1.385 -12.802 4.443 1.00 64.00 94 SER A O 1
ATOM 745 N N . SER A 1 95 ? -2.332 -14.419 3.220 1.00 63.66 95 SER A N 1
ATOM 746 C CA . SER A 1 95 ? -1.112 -15.231 3.071 1.00 63.66 95 SER A CA 1
ATOM 747 C C . SER A 1 95 ? 0.044 -14.524 2.350 1.00 63.66 95 SER A C 1
ATOM 749 O O . SER A 1 95 ? 1.180 -14.972 2.463 1.00 63.66 95 SER A O 1
ATOM 751 N N . ALA A 1 96 ? -0.215 -13.433 1.622 1.00 68.69 96 ALA A N 1
ATOM 752 C CA . ALA A 1 96 ? 0.829 -12.615 1.010 1.00 68.69 96 ALA A CA 1
ATOM 753 C C . ALA A 1 96 ? 0.371 -11.156 0.903 1.00 68.69 96 ALA A C 1
ATOM 755 O O . ALA A 1 96 ? -0.550 -10.840 0.151 1.00 68.69 96 ALA A O 1
ATOM 756 N N . LEU A 1 97 ? 1.034 -10.246 1.626 1.00 75.12 97 LEU A N 1
ATOM 757 C CA . LEU A 1 97 ? 0.759 -8.809 1.519 1.00 75.12 97 LEU A CA 1
ATOM 758 C C . LEU A 1 97 ? 1.098 -8.277 0.126 1.00 75.12 97 LEU A C 1
ATOM 760 O O . LEU A 1 97 ? 0.426 -7.375 -0.347 1.00 75.12 97 LEU A O 1
ATOM 764 N N . LEU A 1 98 ? 2.143 -8.812 -0.512 1.00 78.31 98 LEU A N 1
ATOM 765 C CA . LEU A 1 98 ? 2.678 -8.351 -1.795 1.00 78.31 98 LEU A CA 1
ATOM 766 C C . LEU A 1 98 ? 2.775 -9.537 -2.770 1.00 78.31 98 LEU A C 1
ATOM 768 O O . LEU A 1 98 ? 3.875 -9.995 -3.081 1.00 78.31 98 LEU A O 1
ATOM 772 N N . PRO A 1 99 ? 1.639 -10.059 -3.264 1.00 77.25 99 PRO A N 1
ATOM 773 C CA . PRO A 1 99 ? 1.598 -11.340 -3.976 1.00 77.25 99 PRO A CA 1
ATOM 774 C C . PRO A 1 99 ? 2.376 -11.341 -5.301 1.00 77.25 99 PRO A C 1
ATOM 776 O O . PRO A 1 99 ? 2.764 -12.395 -5.791 1.00 77.25 99 PRO A O 1
ATOM 779 N N . ASN A 1 100 ? 2.616 -10.165 -5.890 1.00 82.94 100 ASN A N 1
ATOM 780 C CA . ASN A 1 100 ? 3.310 -10.007 -7.170 1.00 82.94 100 ASN A CA 1
ATOM 781 C C . ASN A 1 100 ? 4.709 -9.387 -7.035 1.00 82.94 100 ASN A C 1
ATOM 783 O O . ASN A 1 100 ? 5.276 -8.936 -8.040 1.00 82.94 100 ASN A O 1
ATOM 787 N N . LEU A 1 101 ? 5.270 -9.353 -5.823 1.00 82.38 101 LEU A N 1
ATOM 788 C CA . LEU A 1 101 ? 6.595 -8.794 -5.593 1.00 82.38 101 LEU A CA 1
ATOM 789 C C . LEU A 1 101 ? 7.657 -9.631 -6.315 1.00 82.38 101 LEU A C 1
ATOM 791 O O . LEU A 1 101 ? 7.762 -10.837 -6.126 1.00 82.38 101 LEU A O 1
ATOM 795 N N . ARG A 1 102 ? 8.450 -8.975 -7.161 1.00 83.94 102 ARG A N 1
ATOM 796 C CA . ARG A 1 102 ? 9.540 -9.588 -7.936 1.00 83.94 102 ARG A CA 1
ATOM 797 C C . ARG A 1 102 ? 10.908 -9.109 -7.484 1.00 83.94 102 ARG A C 1
ATOM 799 O O . ARG A 1 102 ? 11.865 -9.868 -7.551 1.00 83.94 102 ARG A O 1
ATOM 806 N N . CYS A 1 103 ? 10.989 -7.856 -7.051 1.00 79.31 103 CYS A N 1
ATOM 807 C CA . CYS A 1 103 ? 12.221 -7.239 -6.591 1.00 79.31 103 CYS A CA 1
ATOM 808 C C . CYS A 1 103 ? 12.008 -6.657 -5.196 1.00 79.31 103 CYS A C 1
ATOM 810 O O . CYS A 1 103 ? 11.073 -5.891 -4.961 1.00 79.31 103 CYS A O 1
ATOM 812 N N . LEU A 1 104 ? 12.899 -7.009 -4.282 1.00 77.50 104 LEU A N 1
ATOM 813 C CA . LEU A 1 104 ? 12.988 -6.413 -2.961 1.00 77.50 104 LEU A CA 1
ATOM 814 C C . LEU A 1 104 ? 14.405 -5.873 -2.814 1.00 77.50 104 LEU A C 1
ATOM 816 O O . LEU A 1 104 ? 15.364 -6.641 -2.860 1.00 77.50 104 LEU A O 1
ATOM 820 N N . GLU A 1 105 ? 14.535 -4.560 -2.668 1.00 73.75 105 GLU A N 1
ATOM 821 C CA . GLU A 1 105 ? 15.833 -3.902 -2.576 1.00 73.75 105 GLU A CA 1
ATOM 822 C C . GLU A 1 105 ? 15.969 -3.175 -1.242 1.00 73.75 105 GLU A C 1
ATOM 824 O O . GLU A 1 105 ? 15.127 -2.351 -0.878 1.00 73.75 105 GLU A O 1
ATOM 829 N N . TRP A 1 106 ? 17.032 -3.486 -0.502 1.00 68.50 106 TRP A N 1
ATOM 830 C CA . TRP A 1 106 ? 17.235 -3.012 0.862 1.00 68.50 106 TRP A CA 1
ATOM 831 C C . TRP A 1 106 ? 18.553 -2.281 1.034 1.00 68.50 106 TRP A C 1
ATOM 833 O O . TRP A 1 106 ? 19.631 -2.859 0.918 1.00 68.50 106 TRP A O 1
ATOM 843 N N . TRP A 1 107 ? 18.442 -1.014 1.421 1.00 65.38 107 TRP A N 1
ATOM 844 C CA . TRP A 1 107 ? 19.567 -0.131 1.708 1.00 65.38 107 TRP A CA 1
ATOM 845 C C . TRP A 1 107 ? 19.506 0.356 3.160 1.00 65.38 107 TRP A C 1
ATOM 847 O O . TRP A 1 107 ? 19.505 1.557 3.426 1.00 65.38 107 TRP A O 1
ATOM 857 N N . LEU A 1 108 ? 19.390 -0.578 4.109 1.00 60.91 108 LEU A N 1
ATOM 858 C CA . LEU A 1 108 ? 19.413 -0.296 5.550 1.00 60.91 108 LEU A CA 1
ATOM 859 C C . LEU A 1 108 ? 20.864 -0.212 6.065 1.00 60.91 108 LEU A C 1
ATOM 861 O O . LEU A 1 108 ? 21.791 -0.739 5.453 1.00 60.91 108 LEU A O 1
ATOM 865 N N . SER A 1 109 ? 21.094 0.451 7.202 1.00 54.03 109 SER A N 1
ATOM 866 C CA . SER A 1 109 ? 22.373 0.351 7.918 1.00 54.03 109 SER A CA 1
ATOM 867 C C . SER A 1 109 ? 22.441 -0.976 8.692 1.00 54.03 109 SER A C 1
ATOM 869 O O . SER A 1 109 ? 21.412 -1.519 9.098 1.00 54.03 109 SER A O 1
ATOM 871 N N . ARG A 1 110 ? 23.653 -1.522 8.900 1.00 50.84 110 ARG A N 1
ATOM 872 C CA . ARG A 1 110 ? 23.897 -2.875 9.465 1.00 50.84 110 ARG A CA 1
ATOM 873 C C . ARG A 1 110 ? 23.173 -3.158 10.792 1.00 50.84 110 ARG A C 1
ATOM 875 O O . ARG A 1 110 ? 22.908 -4.314 11.091 1.00 50.84 110 ARG A O 1
ATOM 882 N N . SER A 1 111 ? 22.825 -2.127 11.557 1.00 50.56 111 SER A N 1
ATOM 883 C CA . SER A 1 111 ? 22.163 -2.241 12.861 1.00 50.56 111 SER A CA 1
ATOM 884 C C . SER A 1 111 ? 20.669 -2.593 12.779 1.00 50.56 111 SER A C 1
ATOM 886 O O . SER A 1 111 ? 20.132 -3.152 13.728 1.00 50.56 111 SER A O 1
ATOM 888 N N . THR A 1 112 ? 19.995 -2.306 11.658 1.00 50.28 112 THR A N 1
ATOM 889 C CA . THR A 1 112 ? 18.541 -2.529 11.479 1.00 50.28 112 THR A CA 1
ATOM 890 C C . THR A 1 112 ? 18.229 -3.830 10.725 1.00 50.28 112 THR A C 1
ATOM 892 O O . THR A 1 112 ? 17.080 -4.265 10.664 1.00 50.28 112 THR A O 1
ATOM 895 N N . PHE A 1 113 ? 19.255 -4.492 10.175 1.00 47.47 113 PHE A N 1
ATOM 896 C CA . PHE A 1 113 ? 19.120 -5.728 9.393 1.00 47.47 113 PHE A CA 1
ATOM 897 C C . PHE A 1 113 ? 18.536 -6.903 10.190 1.00 47.47 113 PHE A C 1
ATOM 899 O O . PHE A 1 113 ? 17.867 -7.753 9.608 1.00 47.47 113 PHE A O 1
ATOM 906 N N . HIS A 1 114 ? 18.761 -6.953 11.508 1.00 45.00 114 HIS A N 1
ATOM 907 C CA . HIS A 1 114 ? 18.426 -8.138 12.300 1.00 45.00 114 HIS A CA 1
ATOM 908 C C . HIS A 1 114 ? 16.922 -8.292 12.575 1.00 45.00 114 HIS A C 1
ATOM 910 O O . HIS A 1 114 ? 16.439 -9.414 12.675 1.00 45.00 114 HIS A O 1
ATOM 916 N N . CYS A 1 115 ? 16.169 -7.189 12.642 1.00 45.56 115 CYS A N 1
ATOM 917 C CA . CYS A 1 115 ? 14.720 -7.250 12.830 1.00 45.56 115 CYS A CA 1
ATOM 918 C C . CYS A 1 115 ? 13.992 -7.442 11.494 1.00 45.56 115 CYS A C 1
ATOM 920 O O . CYS A 1 115 ? 13.146 -8.318 11.377 1.00 45.56 115 CYS A O 1
ATOM 922 N N . CYS A 1 116 ? 14.326 -6.671 10.456 1.00 48.94 116 CYS A N 1
ATOM 923 C CA . CYS A 1 116 ? 13.509 -6.630 9.240 1.00 48.94 116 CYS A CA 1
ATOM 924 C C . CYS A 1 116 ? 13.578 -7.910 8.391 1.00 48.94 116 CYS A C 1
ATOM 926 O O . CYS A 1 116 ? 12.551 -8.299 7.835 1.00 48.94 116 CYS A O 1
ATOM 928 N N . ALA A 1 117 ? 14.736 -8.582 8.307 1.00 51.12 117 ALA A N 1
ATOM 929 C CA . ALA A 1 117 ? 14.924 -9.769 7.458 1.00 51.12 117 ALA A CA 1
ATOM 930 C C . ALA A 1 117 ? 13.983 -10.929 7.811 1.00 51.12 117 ALA A C 1
ATOM 932 O O . ALA A 1 117 ? 13.474 -11.599 6.916 1.00 51.12 117 ALA A O 1
ATOM 933 N N . PHE A 1 118 ? 13.689 -11.110 9.099 1.00 52.25 118 PHE A N 1
ATOM 934 C CA . PHE A 1 118 ? 12.759 -12.137 9.567 1.00 52.25 118 PHE A CA 1
ATOM 935 C C . PHE A 1 118 ? 11.302 -11.787 9.221 1.00 52.25 118 PHE A C 1
ATOM 937 O O . PHE A 1 118 ? 10.524 -12.643 8.810 1.00 52.25 118 PHE A O 1
ATOM 944 N N . TYR A 1 119 ? 10.942 -10.504 9.320 1.00 54.59 119 TYR A N 1
ATOM 945 C CA . TYR A 1 119 ? 9.579 -10.029 9.082 1.00 54.59 119 TYR A CA 1
ATOM 946 C C . TYR A 1 119 ? 9.169 -10.031 7.600 1.0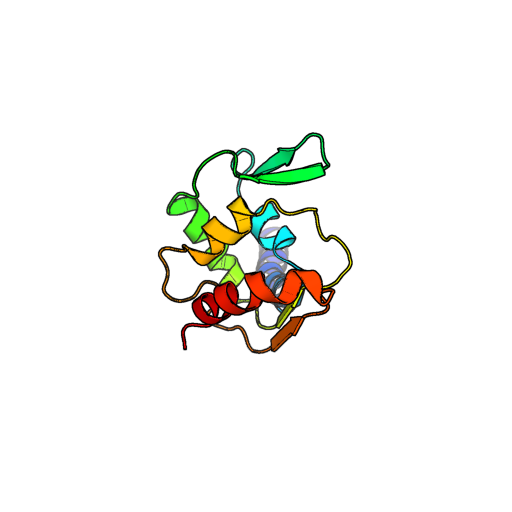0 54.59 119 TYR A C 1
ATOM 948 O O . TYR A 1 119 ? 7.989 -10.217 7.309 1.00 54.59 119 TYR A O 1
ATOM 956 N N . LEU A 1 120 ? 10.105 -9.851 6.657 1.00 55.81 120 LEU A N 1
ATOM 957 C CA . LEU A 1 120 ? 9.774 -9.897 5.224 1.00 55.81 120 LEU A CA 1
ATOM 958 C C . LEU A 1 120 ? 9.806 -11.289 4.604 1.00 55.81 120 LEU A C 1
ATOM 960 O O . LEU A 1 120 ? 9.083 -11.496 3.633 1.00 55.81 120 LEU A O 1
ATOM 964 N N . TRP A 1 121 ? 10.562 -12.236 5.166 1.00 57.22 121 TRP A N 1
ATOM 965 C CA . TRP A 1 121 ? 10.499 -13.634 4.724 1.00 57.22 121 TRP A CA 1
ATOM 966 C C . TRP A 1 121 ? 9.059 -14.174 4.829 1.00 57.22 121 TRP A C 1
ATOM 968 O O . TRP A 1 121 ? 8.546 -14.793 3.901 1.00 57.22 121 TRP A O 1
ATOM 978 N N . GLN A 1 122 ? 8.349 -13.770 5.889 1.00 53.44 122 GLN A N 1
ATOM 979 C CA . GLN A 1 122 ? 6.928 -14.050 6.102 1.00 53.44 122 GLN A CA 1
ATOM 980 C C . GLN A 1 122 ? 5.996 -13.357 5.083 1.00 53.44 122 GLN A C 1
ATOM 982 O O . GLN A 1 122 ? 4.927 -13.873 4.772 1.00 53.44 122 GLN A O 1
ATOM 987 N N . LEU A 1 123 ? 6.381 -12.185 4.559 1.00 55.03 123 LEU A N 1
ATOM 988 C CA . LEU A 1 123 ? 5.561 -11.394 3.630 1.00 55.03 123 LEU A CA 1
ATOM 989 C C . LEU A 1 123 ? 5.691 -11.836 2.165 1.00 55.03 123 LEU A C 1
ATOM 991 O O . LEU A 1 123 ? 4.795 -11.543 1.370 1.00 55.03 123 LEU A O 1
ATOM 995 N N . SER A 1 124 ? 6.773 -12.538 1.815 1.00 51.38 124 SER A N 1
ATOM 996 C CA . SER A 1 124 ? 6.990 -13.138 0.491 1.00 51.38 124 SER A CA 1
ATOM 997 C C . SER A 1 124 ? 6.278 -14.479 0.274 1.00 51.38 124 SER A C 1
ATOM 999 O O . SER A 1 124 ? 6.242 -14.943 -0.863 1.00 51.38 124 SER A O 1
ATOM 1001 N N . GLY A 1 125 ? 5.689 -15.078 1.316 1.00 50.44 125 GLY A N 1
ATOM 1002 C CA . GLY A 1 125 ? 4.841 -16.270 1.190 1.00 50.44 125 GLY A CA 1
ATOM 1003 C C . GLY A 1 125 ? 5.524 -17.494 0.563 1.00 50.44 125 GLY A C 1
ATOM 1004 O O . GLY A 1 125 ? 4.867 -18.212 -0.190 1.00 50.44 125 GLY A O 1
ATOM 1005 N N . HIS A 1 126 ? 6.814 -17.721 0.837 1.00 44.47 126 HIS A N 1
ATOM 1006 C CA . HIS A 1 126 ? 7.560 -18.905 0.391 1.00 44.47 126 HIS A CA 1
ATOM 1007 C C . HIS A 1 126 ? 8.180 -19.642 1.574 1.00 44.47 126 HIS A C 1
ATOM 1009 O O . HIS A 1 126 ? 8.692 -18.941 2.474 1.00 44.47 126 HIS A O 1
#

pLDDT: mean 71.23, std 12.68, range [44.47, 87.0]

Secondary structure (DSSP, 8-state):
-HHHHHHHHHHHHHHHHHHHHHEEESSHHHHHTSPBTTEEE-TTSEEEESSPPPHHHHHHHHHHHTT--EEEEESS-SSEE-HHHHHHHHT-SSS-SSTT--EEEEE--TTTHHHHHHHHHTTTT-

Organism: NCBI:txid1314800

Radius of gyration: 15.99 Å; chains: 1; bounding box: 43×34×42 Å

Foldseek 3Di:
DVVVVVVVVVVVVVVVLLVVLQADEDCLVLLVQFDPQQWDQDPVREIDGPDQQDPVSLVSLQVRLQSYAEYEYAPPCPHNYDVVVLVSCLVDPDQASRANHNYYHYHDDPVPCVPVVVSVVSRPND

Sequence (126 aa):
MLAALARTCRAFKEPALDTLWKNIYGFEPLISSLPEGVVKRTTEGKLTLTRPLSLSDWNIIDQYTHRIRSLTIGYRPSANIDERVVQALVCTPSSALLPNLRCLEWWLSRSTFHCCAFYLWQLSGH